Protein AF-A0A0Q6NGL7-F1 (afdb_monomer_lite)

Radius of gyration: 19.03 Å; chains: 1; bounding box: 44×56×43 Å

Foldseek 3Di:
DDDDPPPPPPPPDPDPPDDPDDDQKDKDAFAQEDQDQKDWDWDDPDPPDTDIDIHHHNVVVQVVVVVVVKDWDDKDWAQVDWADDVPCRRPTRRTGMITMIGD

Sequence (103 aa):
MAARTTSRRRTSAPAASRREERPRHILLNKVPLYGGEDYVTTQNIGAGCFAPMHVYNRRRFVKEVEALGYTLREQWQVPERSVDLPGFPDHCVPTYSGQYFTR

pLDDT: mean 86.74, std 18.27, range [36.12, 98.56]

Secondary structure (DSSP, 8-state):
-----------PPP------SPPSEEEEEEE-EESS--EEEEEEEETTEEEEEEEEEHHHHHHHHHHTT-EEEEEEEETT--B--TT-GGG-BSSEEEEEEE-

Structure (mmCIF, N/CA/C/O backbone):
data_AF-A0A0Q6NGL7-F1
#
_entry.id   AF-A0A0Q6NGL7-F1
#
loop_
_atom_site.group_PDB
_atom_site.id
_atom_site.type_symbol
_atom_site.label_atom_id
_atom_site.label_alt_id
_atom_site.label_comp_id
_atom_site.label_asym_id
_atom_site.label_entity_id
_atom_site.label_seq_id
_atom_site.pdbx_PDB_ins_code
_atom_site.Cartn_x
_atom_site.Cartn_y
_atom_site.Cartn_z
_atom_site.occupancy
_atom_site.B_iso_or_equiv
_atom_site.auth_seq_id
_atom_site.auth_comp_id
_atom_site.auth_asym_id
_atom_site.auth_atom_id
_atom_site.pdbx_PDB_model_num
ATOM 1 N N . MET A 1 1 ? 30.277 44.143 0.875 1.00 44.16 1 MET A N 1
ATOM 2 C CA . MET A 1 1 ? 29.155 43.522 0.140 1.00 44.16 1 MET A CA 1
ATOM 3 C C . MET A 1 1 ? 28.984 42.113 0.696 1.00 44.16 1 MET A C 1
ATOM 5 O O . MET A 1 1 ? 29.885 41.302 0.542 1.00 44.16 1 MET A O 1
ATOM 9 N N . ALA A 1 2 ? 27.943 41.883 1.497 1.00 36.12 2 ALA A N 1
ATOM 10 C CA . ALA A 1 2 ? 27.746 40.653 2.264 1.00 36.12 2 ALA A CA 1
ATOM 11 C C . ALA A 1 2 ? 26.721 39.747 1.571 1.00 36.12 2 ALA A C 1
ATOM 13 O O . ALA A 1 2 ? 25.659 40.224 1.187 1.00 36.12 2 ALA A O 1
ATOM 14 N N . ALA A 1 3 ? 26.998 38.447 1.502 1.00 41.38 3 ALA A N 1
ATOM 15 C CA . ALA A 1 3 ? 25.982 37.421 1.298 1.00 41.38 3 ALA A CA 1
ATOM 16 C C . ALA A 1 3 ? 26.119 36.414 2.446 1.00 41.38 3 ALA A C 1
ATOM 18 O O . ALA A 1 3 ? 27.012 35.571 2.467 1.00 41.38 3 ALA A O 1
ATOM 19 N N . ARG A 1 4 ? 25.276 36.581 3.470 1.00 38.38 4 ARG A N 1
ATOM 20 C CA . ARG A 1 4 ? 25.153 35.644 4.589 1.00 38.38 4 ARG A CA 1
ATOM 21 C C . ARG A 1 4 ? 24.353 34.440 4.102 1.00 38.38 4 ARG A C 1
ATOM 23 O O . ARG A 1 4 ? 23.146 34.544 3.913 1.00 38.38 4 ARG A O 1
ATOM 30 N N . THR A 1 5 ? 25.019 33.306 3.932 1.00 48.16 5 THR A N 1
ATOM 31 C CA . THR A 1 5 ? 24.369 32.008 3.733 1.00 48.16 5 THR A CA 1
ATOM 32 C C . THR A 1 5 ? 23.654 31.617 5.024 1.00 48.16 5 THR A C 1
ATOM 34 O O . THR A 1 5 ? 24.259 31.117 5.973 1.00 48.16 5 THR A O 1
ATOM 37 N N . THR A 1 6 ? 22.353 31.877 5.092 1.00 46.41 6 THR A N 1
ATOM 38 C CA . THR A 1 6 ? 21.473 31.398 6.158 1.00 46.41 6 THR A CA 1
ATOM 39 C C . THR A 1 6 ? 21.265 29.894 5.997 1.00 46.41 6 THR A C 1
ATOM 41 O O . THR A 1 6 ? 20.343 29.428 5.333 1.00 46.41 6 THR A O 1
ATOM 44 N N . SER A 1 7 ? 22.142 29.112 6.631 1.00 48.44 7 SER A N 1
ATOM 45 C CA . SER A 1 7 ? 21.910 27.693 6.902 1.00 48.44 7 SER A CA 1
ATOM 46 C C . SER A 1 7 ? 20.665 27.563 7.782 1.00 48.44 7 SER A C 1
ATOM 48 O O . SER A 1 7 ? 20.685 27.845 8.983 1.00 48.44 7 SER A O 1
ATOM 50 N N . ARG A 1 8 ? 19.540 27.186 7.170 1.00 51.75 8 ARG A N 1
ATOM 51 C CA . ARG A 1 8 ? 18.313 26.836 7.885 1.00 51.75 8 ARG A CA 1
ATOM 52 C C . ARG A 1 8 ? 18.578 25.503 8.590 1.00 51.75 8 ARG A C 1
ATOM 54 O O . ARG A 1 8 ? 18.427 24.441 7.991 1.00 51.75 8 ARG A O 1
ATOM 61 N N . ARG A 1 9 ? 18.996 25.545 9.862 1.00 41.72 9 ARG A N 1
ATOM 62 C CA . ARG A 1 9 ? 18.945 24.366 10.742 1.00 41.72 9 ARG A CA 1
ATOM 63 C C . ARG A 1 9 ? 17.518 23.820 10.670 1.00 41.72 9 ARG A C 1
ATOM 65 O O . ARG A 1 9 ? 16.585 24.504 11.084 1.00 41.72 9 ARG A O 1
ATOM 72 N N . ARG A 1 10 ? 17.339 22.605 10.141 1.00 47.12 10 ARG A N 1
ATOM 73 C CA . ARG A 1 10 ? 16.132 21.821 10.419 1.00 47.12 10 ARG A CA 1
ATOM 74 C C . ARG A 1 10 ? 16.104 21.640 11.929 1.00 47.12 10 ARG A C 1
ATOM 76 O O . ARG A 1 10 ? 16.929 20.915 12.476 1.00 47.12 10 ARG A O 1
ATOM 83 N N . THR A 1 11 ? 15.206 22.342 12.604 1.00 45.09 11 THR A N 1
ATOM 84 C CA . THR A 1 11 ? 14.821 21.985 13.961 1.00 45.09 11 THR A CA 1
ATOM 85 C C . THR A 1 11 ? 14.248 20.576 13.877 1.00 45.09 11 THR A C 1
ATOM 87 O O . THR A 1 11 ? 13.249 20.331 13.201 1.00 45.09 11 THR A O 1
ATOM 90 N N . SER A 1 12 ? 14.954 19.615 14.470 1.00 47.56 12 SER A N 1
ATOM 91 C CA . SER A 1 12 ? 14.438 18.270 14.681 1.00 47.56 12 SER A CA 1
ATOM 92 C C . SER A 1 12 ? 13.132 18.406 15.454 1.00 47.56 12 SER A C 1
ATOM 94 O O . SER A 1 12 ? 13.133 18.939 16.566 1.00 47.56 12 SER A O 1
ATOM 96 N N . ALA A 1 13 ? 12.021 17.981 14.852 1.00 54.56 13 ALA A N 1
ATOM 97 C CA . ALA A 1 13 ? 10.771 17.839 15.580 1.00 54.56 13 ALA A CA 1
ATOM 98 C C . ALA A 1 13 ? 11.031 16.950 16.811 1.00 54.56 13 ALA A C 1
ATOM 100 O O . ALA A 1 13 ? 11.789 15.979 16.688 1.00 54.56 13 ALA A O 1
ATOM 101 N N . PRO A 1 14 ? 10.471 17.276 17.989 1.00 50.81 14 PRO A N 1
ATOM 102 C CA . PRO A 1 14 ? 10.607 16.418 19.156 1.00 50.81 14 PRO A CA 1
ATOM 103 C C . PRO A 1 1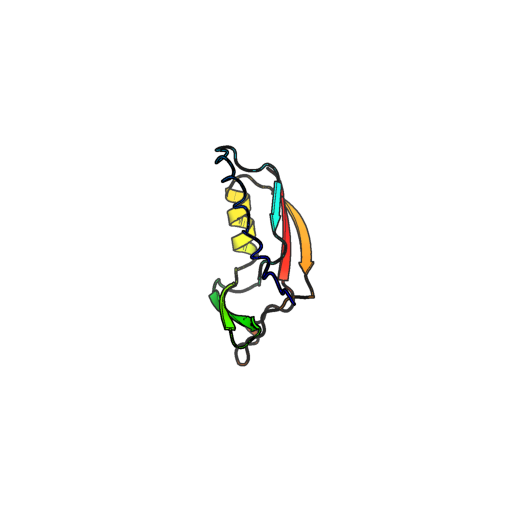4 ? 10.136 15.012 18.785 1.00 50.81 14 PRO A C 1
ATOM 105 O O . PRO A 1 14 ? 9.102 14.853 18.132 1.00 50.81 14 PRO A O 1
ATOM 108 N N . ALA A 1 15 ? 10.930 14.005 19.154 1.00 59.31 15 ALA A N 1
ATOM 109 C CA . ALA A 1 15 ? 10.568 12.608 18.981 1.00 59.31 15 ALA A CA 1
ATOM 110 C C . ALA A 1 15 ? 9.190 12.403 19.620 1.00 59.31 15 ALA A C 1
ATOM 112 O O . ALA A 1 15 ? 9.034 12.583 20.828 1.00 59.31 15 ALA A O 1
ATOM 113 N N . ALA A 1 16 ? 8.181 12.121 18.793 1.00 60.50 16 ALA A N 1
ATOM 114 C CA . ALA A 1 16 ? 6.831 11.878 19.268 1.00 60.50 16 ALA A CA 1
ATOM 115 C C . ALA A 1 16 ? 6.897 10.773 20.327 1.00 60.50 16 ALA 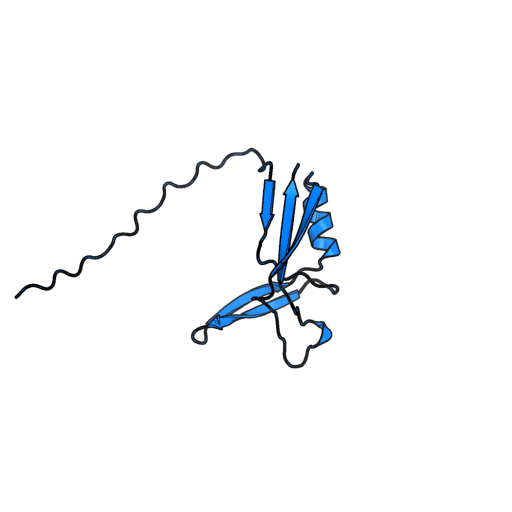A C 1
ATOM 117 O O . ALA A 1 16 ? 7.434 9.694 20.067 1.00 60.50 16 ALA A O 1
ATOM 118 N N . SER A 1 17 ? 6.407 11.058 21.534 1.00 59.25 17 SER A N 1
ATOM 119 C CA . SER A 1 17 ? 6.326 10.068 22.600 1.00 59.25 17 SER A CA 1
ATOM 120 C C . SER A 1 17 ? 5.573 8.847 22.073 1.00 59.25 17 SER A C 1
ATOM 122 O O . SER A 1 17 ? 4.484 8.959 21.505 1.00 59.25 17 SER A O 1
ATOM 124 N N . ARG A 1 18 ? 6.193 7.670 22.197 1.00 59.16 18 ARG A N 1
ATOM 125 C CA . ARG A 1 18 ? 5.630 6.403 21.727 1.00 59.16 18 ARG A CA 1
ATOM 126 C C . ARG A 1 18 ? 4.380 6.100 22.554 1.00 59.16 18 ARG A C 1
ATOM 128 O O . ARG A 1 18 ? 4.479 5.570 23.652 1.00 59.16 18 ARG A O 1
ATOM 135 N N . ARG A 1 19 ? 3.204 6.477 22.049 1.00 64.19 19 ARG A N 1
ATOM 136 C CA . ARG A 1 19 ? 1.922 6.036 22.609 1.00 64.19 19 ARG A CA 1
ATOM 137 C C . ARG A 1 19 ? 1.794 4.532 22.373 1.00 64.19 19 ARG A C 1
ATOM 139 O O . ARG A 1 19 ? 1.876 4.079 21.236 1.00 64.19 19 ARG A O 1
ATOM 146 N N . GLU A 1 20 ? 1.603 3.776 23.448 1.00 70.94 20 GLU A N 1
ATOM 147 C CA . GLU A 1 20 ? 1.367 2.323 23.412 1.00 70.94 20 GLU A CA 1
ATOM 148 C C . GLU A 1 20 ? -0.044 1.969 22.908 1.00 70.94 20 GLU A C 1
ATOM 150 O O . GLU A 1 20 ? -0.310 0.832 22.522 1.00 70.94 20 GLU A O 1
ATOM 155 N N . GLU A 1 21 ? -0.952 2.947 22.846 1.00 84.56 21 GLU A N 1
ATOM 156 C CA . GLU A 1 21 ? -2.285 2.760 22.281 1.00 84.56 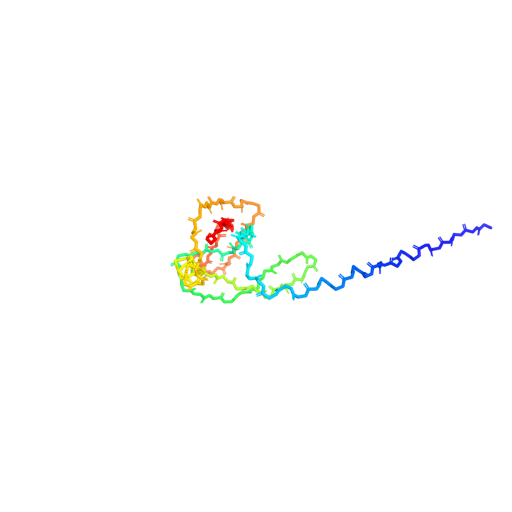21 GLU A CA 1
ATOM 157 C C . GLU A 1 21 ? -2.264 2.740 20.750 1.00 84.56 21 GLU A C 1
ATOM 159 O O . GLU A 1 21 ? -1.843 3.696 20.093 1.00 84.56 21 GLU A O 1
ATOM 164 N N . ARG A 1 22 ? -2.807 1.661 20.174 1.00 87.88 22 ARG A N 1
ATOM 165 C CA . ARG A 1 22 ? -3.055 1.560 18.731 1.00 87.88 22 ARG A CA 1
ATOM 166 C C . ARG A 1 22 ? -3.975 2.699 18.260 1.00 87.88 22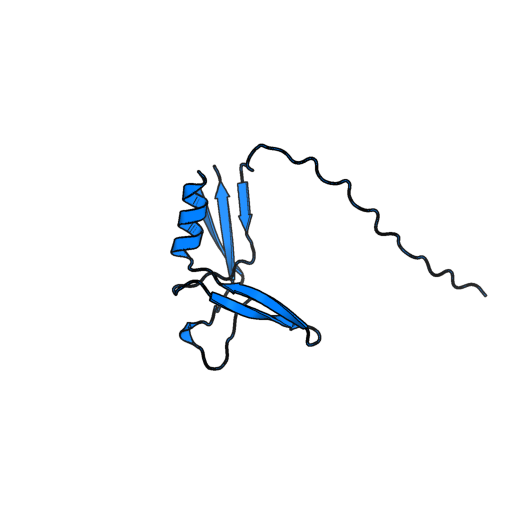 ARG A C 1
ATOM 168 O O . ARG A 1 22 ? -4.987 2.961 18.920 1.00 87.88 22 ARG A O 1
ATOM 175 N N . PRO A 1 23 ? -3.693 3.334 17.107 1.00 93.38 23 PRO A N 1
ATOM 176 C CA . PRO A 1 23 ? -4.492 4.451 16.613 1.00 93.38 23 PRO A CA 1
ATOM 177 C C . PRO A 1 23 ? -5.938 4.021 16.339 1.00 93.38 23 PRO A C 1
ATOM 179 O O . PRO A 1 23 ? -6.179 2.919 15.849 1.00 93.38 23 PRO A O 1
ATOM 182 N N . ARG A 1 24 ? -6.911 4.893 16.629 1.00 95.19 24 ARG A N 1
ATOM 183 C CA . ARG A 1 24 ? -8.343 4.633 16.355 1.00 95.19 24 ARG A CA 1
ATOM 184 C C . ARG A 1 24 ? -8.675 4.632 14.862 1.00 95.19 24 ARG A C 1
ATOM 186 O O . ARG A 1 24 ? -9.628 3.979 14.446 1.00 95.19 24 ARG A O 1
ATOM 193 N N . HIS A 1 25 ? -7.883 5.360 14.081 1.00 97.06 25 HIS A N 1
ATOM 194 C CA . HIS A 1 25 ? -8.056 5.562 12.649 1.00 97.06 25 HIS A CA 1
ATOM 195 C C . HIS A 1 25 ? -6.728 5.308 11.939 1.00 97.06 25 HIS A C 1
ATOM 197 O O . HIS A 1 25 ? -5.690 5.806 12.378 1.00 97.06 25 HIS A O 1
ATOM 203 N N . ILE A 1 26 ? -6.766 4.557 10.843 1.00 97.44 26 ILE A N 1
ATOM 204 C CA . ILE A 1 26 ? -5.632 4.361 9.940 1.00 97.44 26 ILE A CA 1
ATOM 205 C C . ILE A 1 26 ? -6.031 4.927 8.584 1.00 97.44 26 ILE A C 1
ATOM 207 O O . ILE A 1 26 ? -7.014 4.488 7.991 1.00 97.44 26 ILE A O 1
ATOM 211 N N . LEU A 1 27 ? -5.250 5.891 8.103 1.00 97.75 27 LEU A N 1
ATOM 212 C CA . LEU A 1 27 ? -5.393 6.470 6.775 1.00 97.75 27 LEU A CA 1
ATOM 213 C C . LEU A 1 27 ? -4.142 6.146 5.962 1.00 97.75 27 LEU A C 1
ATOM 215 O O . LEU A 1 27 ? -3.053 6.639 6.256 1.00 97.75 27 LEU A O 1
ATOM 219 N N . LEU A 1 28 ? -4.301 5.321 4.936 1.00 96.94 28 LEU A N 1
ATOM 220 C CA . LEU A 1 28 ? -3.247 4.991 3.985 1.00 96.94 28 LEU A CA 1
ATOM 221 C C . LEU A 1 28 ? -3.635 5.603 2.650 1.00 96.94 28 LEU A C 1
ATOM 223 O O . LEU A 1 28 ? -4.740 5.365 2.195 1.00 96.94 28 LEU A O 1
ATOM 227 N N . ASN A 1 29 ? -2.771 6.399 2.021 1.00 95.00 29 ASN A N 1
ATOM 228 C CA . ASN A 1 29 ? -3.159 7.089 0.785 1.00 95.00 29 ASN A CA 1
ATOM 229 C C . ASN A 1 29 ? -2.536 6.477 -0.474 1.00 95.00 29 ASN A C 1
ATOM 231 O O . ASN A 1 29 ? -3.199 6.345 -1.488 1.00 95.00 29 ASN A O 1
ATOM 235 N N . LYS A 1 30 ? -1.249 6.122 -0.439 1.00 94.44 30 LYS A N 1
ATOM 236 C CA . LYS A 1 30 ? -0.499 5.717 -1.638 1.00 94.44 30 LYS A CA 1
ATOM 237 C C . LYS A 1 30 ? 0.045 4.306 -1.475 1.00 94.44 30 LYS A C 1
ATOM 239 O O . LYS A 1 30 ? 1.259 4.130 -1.399 1.00 94.44 30 LYS A O 1
ATOM 244 N N . VAL A 1 31 ? -0.849 3.319 -1.418 1.00 96.50 31 VAL A N 1
ATOM 245 C CA . VAL A 1 31 ? -0.463 1.904 -1.324 1.00 96.50 31 VAL A CA 1
ATOM 246 C C . VAL A 1 31 ? -0.653 1.221 -2.682 1.00 96.50 31 VAL A C 1
ATOM 248 O O . VAL A 1 31 ? -1.763 1.256 -3.219 1.00 96.50 31 VAL A O 1
ATOM 251 N N . PRO A 1 32 ? 0.392 0.604 -3.258 1.00 96.81 32 PRO A N 1
ATOM 252 C CA . PRO A 1 32 ? 0.253 -0.193 -4.470 1.00 96.81 32 PRO A CA 1
ATOM 253 C C . PRO A 1 32 ? -0.399 -1.538 -4.119 1.00 96.81 32 PRO A C 1
ATOM 255 O O . PRO A 1 32 ? 0.242 -2.431 -3.564 1.00 96.81 32 PRO A O 1
ATOM 258 N N . LEU A 1 33 ? -1.696 -1.655 -4.410 1.00 96.81 33 LEU A N 1
ATOM 259 C CA . LEU A 1 33 ? -2.486 -2.863 -4.172 1.00 96.81 33 LEU A CA 1
ATOM 260 C C . LEU A 1 33 ? -2.972 -3.450 -5.489 1.00 96.81 33 LEU A C 1
ATOM 262 O O . LEU A 1 33 ? -3.601 -2.736 -6.274 1.00 96.81 33 LEU A O 1
ATOM 266 N N . TYR A 1 34 ? -2.788 -4.753 -5.679 1.00 95.25 34 TYR A N 1
ATOM 267 C CA . TYR A 1 34 ? -3.211 -5.443 -6.898 1.00 95.25 34 TYR A CA 1
ATOM 268 C C . TYR A 1 34 ? -3.798 -6.837 -6.625 1.00 95.25 34 TYR A C 1
ATOM 270 O O . TYR A 1 34 ? -3.932 -7.249 -5.472 1.00 95.25 34 TYR A O 1
ATOM 278 N N . GLY A 1 35 ? -4.254 -7.520 -7.678 1.00 95.00 35 GLY A N 1
ATOM 279 C CA . GLY A 1 35 ? -4.992 -8.783 -7.567 1.00 95.00 35 GLY A CA 1
ATOM 280 C C . GLY A 1 35 ? -4.137 -10.047 -7.419 1.00 95.00 35 GLY A C 1
ATOM 281 O O . GLY A 1 35 ? -4.675 -11.062 -6.981 1.00 95.00 35 GLY A O 1
ATOM 282 N N . GLY A 1 36 ? -2.849 -9.998 -7.777 1.00 95.00 36 GLY A N 1
ATOM 283 C CA . GLY A 1 36 ? -1.934 -11.148 -7.748 1.00 95.00 36 GLY A CA 1
ATOM 284 C C . GLY A 1 36 ? -1.157 -11.291 -6.435 1.00 95.00 36 GLY A C 1
ATOM 285 O O . GLY A 1 36 ? -1.499 -10.667 -5.435 1.00 95.00 36 GLY A O 1
ATOM 286 N N . GLU A 1 37 ? -0.113 -12.117 -6.432 1.00 96.25 37 GLU A N 1
ATOM 287 C CA . GLU A 1 37 ? 0.736 -12.404 -5.263 1.00 96.25 37 GLU A CA 1
ATOM 288 C C . GLU A 1 37 ? 1.642 -11.237 -4.849 1.00 96.25 37 GLU A C 1
ATOM 290 O O . GLU A 1 37 ? 2.089 -10.462 -5.684 1.00 96.25 37 GLU A O 1
ATOM 295 N N . ASP A 1 38 ? 1.970 -11.115 -3.568 1.00 96.62 38 ASP A N 1
ATOM 296 C CA . ASP A 1 38 ? 2.900 -10.078 -3.103 1.00 96.62 38 ASP A CA 1
ATOM 297 C C . ASP A 1 38 ? 4.240 -10.132 -3.864 1.00 96.62 38 ASP A C 1
ATOM 299 O O . ASP A 1 38 ? 4.804 -11.209 -4.070 1.00 96.62 38 ASP A O 1
ATOM 303 N N . TYR A 1 39 ? 4.777 -8.977 -4.264 1.00 96.94 39 TYR A N 1
ATOM 304 C CA . TYR A 1 39 ? 6.088 -8.919 -4.914 1.00 96.94 39 TYR A CA 1
ATOM 305 C C . TYR A 1 39 ? 6.840 -7.620 -4.624 1.00 96.94 39 TYR A C 1
ATOM 307 O O . TYR A 1 39 ? 6.267 -6.579 -4.298 1.00 96.94 39 TYR A O 1
ATOM 315 N N . VAL A 1 40 ? 8.162 -7.671 -4.776 1.00 96.50 40 VAL A N 1
ATOM 316 C CA . VAL A 1 40 ? 9.036 -6.504 -4.631 1.00 96.50 40 VAL A CA 1
ATOM 317 C C . VAL A 1 40 ? 9.539 -6.077 -6.002 1.00 96.50 40 VAL A C 1
ATOM 319 O O . VAL A 1 40 ? 10.001 -6.898 -6.788 1.00 96.50 40 VAL A O 1
ATOM 322 N N . THR A 1 41 ? 9.465 -4.779 -6.274 1.00 95.69 41 THR A N 1
ATOM 323 C CA . THR A 1 41 ? 10.018 -4.150 -7.477 1.00 95.69 41 THR A CA 1
ATOM 324 C C . THR A 1 41 ? 10.743 -2.856 -7.111 1.00 95.69 41 THR A C 1
ATOM 326 O O . THR A 1 41 ? 10.821 -2.476 -5.940 1.00 95.69 41 THR A O 1
ATOM 329 N N . THR A 1 42 ? 11.294 -2.163 -8.099 1.00 93.94 42 THR A N 1
ATOM 330 C CA . THR A 1 42 ? 11.836 -0.817 -7.939 1.00 93.94 42 THR A CA 1
ATOM 331 C C . THR A 1 42 ? 10.898 0.207 -8.567 1.00 93.94 42 THR A C 1
ATOM 333 O O . THR A 1 42 ? 10.367 0.015 -9.656 1.00 93.94 42 THR A O 1
ATOM 336 N N . GLN A 1 43 ? 10.691 1.328 -7.881 1.00 91.12 43 GLN A N 1
ATOM 337 C CA . GLN A 1 43 ? 9.993 2.482 -8.436 1.00 91.12 43 GLN A CA 1
ATOM 338 C C . GLN A 1 43 ? 11.006 3.572 -8.762 1.00 91.12 43 GLN A C 1
ATOM 340 O O . GLN A 1 43 ? 11.791 3.974 -7.901 1.00 91.12 43 GLN A O 1
ATOM 345 N N . ASN A 1 44 ? 10.940 4.091 -9.986 1.00 90.19 44 ASN A N 1
ATOM 346 C CA . ASN A 1 44 ? 11.617 5.328 -10.344 1.00 90.19 44 ASN A CA 1
ATOM 347 C C . ASN A 1 44 ? 11.000 6.485 -9.541 1.00 90.19 44 ASN A C 1
ATOM 349 O O . ASN A 1 44 ? 9.811 6.779 -9.672 1.00 90.19 44 ASN A O 1
ATOM 353 N N . ILE A 1 45 ? 11.806 7.130 -8.701 1.00 89.69 45 ILE A N 1
ATOM 354 C CA . ILE A 1 45 ? 11.395 8.262 -7.855 1.00 89.69 45 ILE A CA 1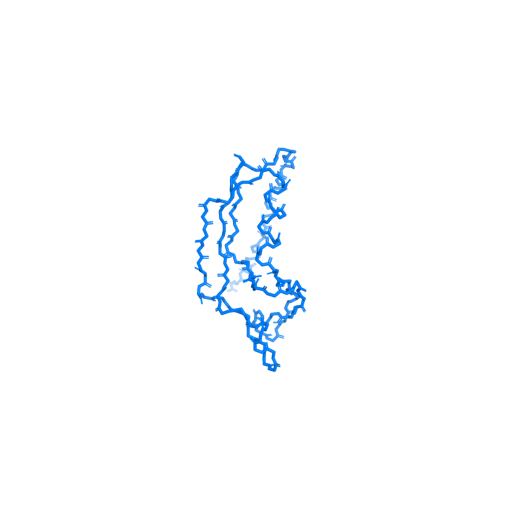
ATOM 355 C C . ILE A 1 45 ? 11.897 9.611 -8.397 1.00 89.69 45 ILE A C 1
ATOM 357 O O . ILE A 1 45 ? 11.832 10.624 -7.701 1.00 89.69 45 ILE A O 1
ATOM 361 N N . GLY A 1 46 ? 12.370 9.631 -9.644 1.00 88.94 46 GLY A N 1
ATOM 362 C CA . GLY A 1 46 ? 12.941 10.790 -10.321 1.00 88.94 46 GLY A CA 1
ATOM 363 C C . GLY A 1 46 ? 14.465 10.860 -10.213 1.00 88.94 46 GLY A C 1
ATOM 364 O O . GLY A 1 46 ? 15.088 10.153 -9.426 1.00 88.94 46 GLY A O 1
ATOM 365 N N . ALA A 1 47 ? 15.072 11.726 -11.031 1.00 91.12 47 ALA A N 1
ATOM 366 C CA . ALA A 1 47 ? 16.517 11.994 -11.049 1.00 91.12 47 ALA A CA 1
ATOM 367 C C . ALA A 1 47 ? 17.415 10.745 -11.209 1.00 91.12 47 ALA A C 1
ATOM 369 O O . ALA A 1 47 ? 18.531 10.711 -10.699 1.00 91.12 47 ALA A O 1
ATOM 370 N N . GLY A 1 48 ? 16.927 9.710 -11.904 1.00 90.69 48 GLY A N 1
ATOM 371 C CA . GLY A 1 48 ? 17.650 8.442 -12.068 1.00 90.69 48 GLY A CA 1
ATOM 372 C C . GLY A 1 48 ? 17.713 7.585 -10.797 1.00 90.69 48 GLY A C 1
ATOM 373 O O . GLY A 1 48 ? 18.407 6.572 -10.782 1.00 90.69 48 GLY A O 1
ATOM 374 N N . CYS A 1 49 ? 16.992 7.964 -9.740 1.00 93.81 49 CYS A N 1
ATOM 375 C CA . CYS A 1 49 ? 16.942 7.232 -8.485 1.00 93.81 49 CYS A CA 1
ATOM 376 C C . CYS A 1 49 ? 15.790 6.227 -8.481 1.00 93.81 49 CYS A C 1
ATOM 378 O O . CYS A 1 49 ? 14.667 6.523 -8.897 1.00 93.81 49 CYS A O 1
ATOM 380 N N . PHE A 1 50 ? 16.066 5.054 -7.920 1.00 93.62 50 PHE A N 1
ATOM 381 C CA . PHE A 1 50 ? 15.099 3.981 -7.754 1.00 93.62 50 PHE A CA 1
ATOM 382 C C . PHE A 1 50 ? 14.997 3.606 -6.281 1.00 93.62 50 PHE A C 1
ATOM 384 O O . PHE A 1 50 ? 16.012 3.415 -5.612 1.00 93.62 50 PHE A O 1
ATOM 391 N N . ALA A 1 51 ? 13.770 3.500 -5.779 1.00 93.56 51 ALA A N 1
ATOM 392 C CA . ALA A 1 51 ? 13.500 3.015 -4.434 1.00 93.56 51 ALA A CA 1
ATOM 393 C C . ALA A 1 51 ? 12.872 1.617 -4.501 1.00 93.56 51 ALA A C 1
ATOM 395 O O . ALA A 1 51 ? 12.002 1.394 -5.348 1.00 93.56 51 ALA A O 1
ATOM 396 N N . PRO A 1 52 ? 13.270 0.680 -3.622 1.00 95.69 52 PRO A N 1
ATOM 397 C CA . PRO A 1 52 ? 12.567 -0.585 -3.495 1.00 95.69 52 PRO A CA 1
ATOM 398 C C . PRO A 1 52 ? 11.131 -0.331 -3.030 1.00 95.69 52 PRO A C 1
ATOM 400 O O . PRO A 1 52 ? 10.866 0.534 -2.192 1.00 95.69 52 PRO A O 1
ATOM 403 N N . MET A 1 53 ? 10.205 -1.101 -3.580 1.00 95.38 53 MET A N 1
ATOM 404 C CA . MET A 1 53 ? 8.784 -0.995 -3.313 1.00 95.38 53 MET A CA 1
ATOM 405 C C . MET A 1 53 ? 8.171 -2.381 -3.208 1.00 95.38 53 MET A C 1
ATOM 407 O O . MET A 1 53 ? 8.386 -3.232 -4.064 1.00 95.38 53 MET A O 1
ATOM 411 N N . HIS A 1 54 ? 7.354 -2.569 -2.180 1.00 96.75 54 HIS A N 1
ATOM 412 C CA . HIS A 1 54 ? 6.503 -3.740 -2.054 1.00 96.75 54 HIS A CA 1
ATOM 413 C C . HIS A 1 54 ? 5.140 -3.433 -2.680 1.00 96.75 54 HIS A C 1
ATOM 415 O O . HIS A 1 54 ? 4.510 -2.441 -2.307 1.00 96.75 54 HIS A O 1
ATOM 421 N N . VAL A 1 55 ? 4.709 -4.268 -3.622 1.00 97.38 55 VAL A N 1
ATOM 422 C CA . VAL A 1 55 ? 3.350 -4.288 -4.163 1.00 97.38 55 VAL A CA 1
ATOM 423 C C . VAL A 1 55 ? 2.596 -5.422 -3.488 1.00 97.38 55 VAL A C 1
ATOM 425 O O . VAL A 1 55 ? 3.031 -6.571 -3.526 1.00 97.38 55 VAL A O 1
ATOM 428 N N . TYR A 1 56 ? 1.481 -5.085 -2.846 1.00 97.94 56 TYR A N 1
ATOM 429 C CA . TYR A 1 56 ? 0.747 -6.024 -2.003 1.00 97.94 56 TYR A CA 1
ATOM 430 C C . TYR A 1 56 ? -0.472 -6.590 -2.727 1.00 97.94 56 TYR A C 1
ATOM 432 O O . TYR A 1 56 ? -1.200 -5.873 -3.426 1.00 97.94 56 TYR A O 1
ATOM 440 N N . ASN A 1 57 ? -0.772 -7.856 -2.469 1.00 97.75 57 ASN A N 1
ATOM 441 C CA . ASN A 1 57 ? -2.068 -8.444 -2.739 1.00 97.75 57 ASN A CA 1
ATOM 442 C C . ASN A 1 57 ? -3.134 -7.687 -1.939 1.00 97.75 57 ASN A C 1
ATOM 444 O O . ASN A 1 57 ? -3.125 -7.659 -0.705 1.00 97.75 57 ASN A O 1
ATOM 448 N N . ARG A 1 58 ? -4.108 -7.109 -2.641 1.00 96.94 58 ARG A N 1
ATOM 449 C CA . ARG A 1 58 ? -5.157 -6.281 -2.036 1.00 96.94 58 ARG A CA 1
ATOM 450 C C . ARG A 1 58 ? -5.942 -7.024 -0.958 1.00 96.94 58 ARG A C 1
ATOM 452 O O . ARG A 1 58 ? -6.170 -6.492 0.125 1.00 96.94 58 ARG A O 1
ATOM 459 N N . ARG A 1 59 ? -6.379 -8.248 -1.259 1.00 97.69 59 ARG A N 1
ATOM 460 C CA . ARG A 1 59 ? -7.250 -9.028 -0.371 1.00 97.69 59 ARG A CA 1
ATOM 461 C C . ARG A 1 59 ? -6.510 -9.444 0.895 1.00 97.69 59 ARG A C 1
ATOM 463 O O . ARG A 1 59 ? -7.089 -9.399 1.975 1.00 97.69 59 ARG A O 1
ATOM 470 N N . ARG A 1 60 ? -5.252 -9.860 0.759 1.00 98.06 60 ARG A N 1
ATOM 471 C CA . ARG A 1 60 ? -4.394 -10.226 1.886 1.00 98.06 60 ARG A CA 1
ATOM 472 C C . ARG A 1 60 ? -4.108 -9.012 2.764 1.00 98.06 60 ARG A C 1
ATOM 474 O O . ARG A 1 60 ? -4.344 -9.088 3.963 1.00 98.06 60 ARG A O 1
ATOM 481 N N . PHE A 1 61 ? -3.710 -7.894 2.156 1.00 97.75 61 PHE A N 1
ATOM 482 C CA . PHE A 1 61 ? -3.420 -6.647 2.861 1.00 97.75 61 PHE A CA 1
ATOM 483 C C . PHE A 1 61 ? -4.587 -6.210 3.757 1.00 97.75 61 PHE A C 1
ATOM 485 O O . PHE A 1 61 ? -4.407 -5.979 4.950 1.00 97.75 61 PHE A O 1
ATOM 492 N N . VAL A 1 62 ? -5.803 -6.145 3.201 1.00 97.94 62 VAL A N 1
ATOM 493 C CA . VAL A 1 62 ? -7.004 -5.757 3.961 1.00 97.94 62 VAL A CA 1
ATOM 494 C C . VAL A 1 62 ? -7.261 -6.725 5.115 1.00 97.94 62 VAL A C 1
ATOM 496 O O . VAL A 1 62 ? -7.420 -6.279 6.248 1.00 97.94 62 VAL A O 1
ATOM 499 N N . LYS A 1 63 ? -7.225 -8.039 4.856 1.00 98.25 63 LYS A N 1
ATOM 500 C CA . LYS A 1 63 ? -7.446 -9.067 5.885 1.00 98.25 63 LYS A CA 1
ATOM 501 C C . LYS A 1 63 ? -6.448 -8.981 7.037 1.00 98.25 63 LYS A C 1
ATOM 503 O O . LYS A 1 63 ? -6.819 -9.200 8.185 1.00 98.25 63 LYS A O 1
ATOM 508 N N . GLU A 1 64 ? -5.187 -8.679 6.746 1.00 97.69 64 GLU A N 1
ATOM 509 C CA . GLU A 1 64 ? -4.154 -8.528 7.771 1.00 97.69 64 GLU A CA 1
ATOM 510 C C . GLU A 1 64 ? -4.408 -7.297 8.651 1.00 97.69 64 GLU A C 1
ATOM 512 O O . GLU A 1 64 ? -4.248 -7.375 9.868 1.00 97.69 64 GLU A O 1
ATOM 517 N N . VAL A 1 65 ? -4.878 -6.184 8.075 1.00 97.38 65 VAL A N 1
ATOM 518 C CA . VAL A 1 65 ? -5.289 -5.005 8.856 1.00 97.38 65 VAL A CA 1
ATOM 519 C C . VAL A 1 65 ? -6.539 -5.306 9.688 1.00 97.38 65 VAL A C 1
ATOM 521 O O . VAL A 1 65 ? -6.604 -4.931 10.860 1.00 97.38 65 VAL A O 1
ATOM 524 N N . GLU A 1 66 ? -7.506 -6.035 9.130 1.00 98.06 66 GLU A N 1
ATOM 525 C CA . GLU A 1 66 ? -8.709 -6.464 9.851 1.00 98.06 66 GLU A CA 1
ATOM 526 C C . GLU A 1 66 ? -8.381 -7.388 11.032 1.00 98.06 66 GLU A C 1
ATOM 528 O O . GLU A 1 66 ? -8.913 -7.207 12.128 1.00 98.06 66 GLU A O 1
ATOM 533 N N . ALA A 1 67 ? -7.417 -8.299 10.868 1.00 97.88 67 ALA A N 1
ATOM 534 C CA . ALA A 1 67 ? -6.926 -9.171 11.937 1.00 97.88 67 ALA A CA 1
ATOM 535 C C . ALA A 1 67 ? -6.286 -8.403 13.112 1.00 97.88 67 ALA A C 1
ATOM 537 O O . ALA A 1 67 ? -6.201 -8.926 14.225 1.00 97.88 67 ALA A O 1
ATOM 538 N N . LEU A 1 68 ? -5.878 -7.143 12.911 1.00 96.12 68 LEU A N 1
ATOM 539 C CA . LEU A 1 68 ? -5.409 -6.259 13.985 1.00 96.12 68 LEU A CA 1
ATOM 540 C C . LEU A 1 68 ? -6.557 -5.602 14.780 1.00 96.12 68 LEU A C 1
ATOM 542 O O . LEU A 1 68 ? -6.282 -4.838 15.716 1.00 96.12 68 LEU A O 1
ATOM 546 N N . GLY A 1 69 ? -7.813 -5.910 14.442 1.00 97.38 69 GLY A N 1
ATOM 547 C CA . GLY A 1 69 ? -9.023 -5.380 15.072 1.00 97.38 69 GLY A CA 1
ATOM 548 C C . GLY A 1 69 ? -9.508 -4.073 14.450 1.00 97.38 69 GLY A C 1
ATOM 549 O O . GLY A 1 69 ? -10.066 -3.241 15.157 1.00 97.38 69 GLY A O 1
ATOM 550 N N . TYR A 1 70 ? -9.237 -3.864 13.163 1.00 98.12 70 TYR A N 1
ATOM 551 C CA . TYR A 1 70 ? -9.740 -2.726 12.399 1.00 98.12 70 TYR A CA 1
ATOM 552 C C . TYR A 1 70 ? -10.839 -3.171 11.430 1.00 98.12 70 TYR A C 1
ATOM 554 O O . TYR A 1 70 ? -10.911 -4.322 11.028 1.00 98.12 70 TYR A O 1
ATOM 562 N N . THR A 1 71 ? -11.685 -2.238 11.020 1.00 98.44 71 THR A N 1
ATOM 563 C CA . THR A 1 71 ? -12.705 -2.406 9.986 1.00 98.44 71 THR A CA 1
ATOM 564 C C . THR A 1 71 ? -12.406 -1.436 8.856 1.00 98.44 71 THR A C 1
ATOM 566 O O . THR A 1 71 ? -12.226 -0.238 9.104 1.00 98.44 71 THR A O 1
ATOM 569 N N . LEU A 1 72 ? -12.365 -1.935 7.622 1.00 98.38 72 LEU A N 1
ATOM 570 C CA . LEU A 1 72 ? -12.262 -1.095 6.434 1.00 98.38 72 LEU A CA 1
ATOM 571 C C . LEU A 1 72 ? -13.557 -0.297 6.253 1.00 98.38 72 LEU A C 1
ATOM 573 O O . LEU A 1 72 ? -14.648 -0.861 6.206 1.00 98.38 72 LEU A O 1
ATOM 577 N N . ARG A 1 73 ? -13.441 1.027 6.183 1.00 98.44 73 ARG A N 1
ATOM 578 C CA . ARG A 1 73 ? -14.581 1.942 6.053 1.00 98.44 73 ARG A CA 1
ATOM 579 C C . ARG A 1 73 ? -14.701 2.537 4.666 1.00 98.44 73 ARG A C 1
ATOM 581 O O . ARG A 1 73 ? -15.818 2.720 4.210 1.00 98.44 73 ARG A O 1
ATOM 588 N N . GLU A 1 74 ? -13.576 2.844 4.028 1.00 98.12 74 GLU A N 1
ATOM 589 C CA . GLU A 1 74 ? -13.575 3.470 2.708 1.00 98.12 74 GLU A CA 1
ATOM 590 C C . GLU A 1 74 ? -12.319 3.113 1.912 1.00 98.12 74 GLU A C 1
ATOM 592 O O . GLU A 1 74 ? -11.254 2.866 2.491 1.00 98.12 74 GLU A O 1
ATOM 597 N N . GLN A 1 75 ? -12.447 3.119 0.585 1.00 97.56 75 GLN A N 1
ATOM 598 C CA . GLN A 1 75 ? -11.353 2.963 -0.367 1.00 97.56 75 GLN A CA 1
ATOM 599 C C . GLN A 1 75 ? -11.507 3.935 -1.534 1.00 97.56 75 GLN A C 1
ATOM 601 O O . GLN A 1 75 ? -12.596 4.134 -2.060 1.00 97.56 75 GLN A O 1
ATOM 606 N N . TRP A 1 76 ? -10.396 4.487 -2.009 1.00 97.62 76 TRP A N 1
ATOM 607 C CA . TRP A 1 76 ? -10.387 5.346 -3.192 1.00 97.62 76 TRP A CA 1
ATOM 608 C C . TRP A 1 76 ? -9.171 5.064 -4.067 1.00 97.62 76 TRP A C 1
ATOM 610 O O . TRP A 1 76 ? -8.179 4.477 -3.630 1.00 97.62 76 TRP A O 1
ATOM 620 N N . GLN A 1 77 ? -9.253 5.479 -5.329 1.00 97.50 77 GLN A N 1
ATOM 621 C CA . GLN A 1 77 ? -8.130 5.413 -6.258 1.00 97.50 77 GLN A CA 1
ATOM 622 C C . GLN A 1 77 ? -7.288 6.685 -6.166 1.00 97.50 77 GLN A C 1
ATOM 624 O O . GLN A 1 77 ? -7.814 7.779 -5.966 1.00 97.50 77 GLN A O 1
ATOM 629 N N . VAL A 1 78 ? -5.982 6.530 -6.351 1.00 97.25 78 VAL A N 1
ATOM 630 C CA . VAL A 1 78 ? -5.011 7.621 -6.460 1.00 97.25 78 VAL A CA 1
ATOM 631 C C . VAL A 1 78 ? -4.416 7.566 -7.867 1.00 97.25 78 VAL A C 1
ATOM 633 O O . VAL A 1 78 ? -3.433 6.850 -8.088 1.00 97.25 78 VAL A O 1
ATOM 636 N N . PRO A 1 79 ? -5.045 8.248 -8.844 1.00 94.88 79 PRO A N 1
ATOM 637 C CA . PRO A 1 79 ? -4.696 8.124 -10.257 1.00 94.88 79 PRO A CA 1
ATOM 638 C C . PRO A 1 79 ? -3.349 8.763 -10.609 1.00 94.88 79 PRO A C 1
ATOM 640 O O . PRO A 1 79 ? -2.784 8.458 -11.652 1.00 94.88 79 PRO A O 1
ATOM 643 N N . GLU A 1 80 ? -2.781 9.607 -9.743 1.00 93.62 80 GLU A N 1
ATOM 644 C CA . GLU A 1 80 ? -1.474 10.237 -9.965 1.00 93.62 80 GLU A CA 1
ATOM 645 C C . GLU A 1 80 ? -0.293 9.278 -9.733 1.00 93.62 80 GLU A C 1
ATOM 647 O O . GLU A 1 80 ? 0.870 9.692 -9.793 1.00 93.62 80 GLU A O 1
ATOM 652 N N . ARG A 1 81 ? -0.561 8.015 -9.378 1.00 92.88 81 ARG A N 1
ATOM 653 C CA . ARG A 1 81 ? 0.456 6.999 -9.100 1.00 92.88 81 ARG A CA 1
ATOM 654 C C . ARG A 1 81 ? 0.086 5.664 -9.727 1.00 92.88 81 ARG A C 1
ATOM 656 O O . ARG A 1 81 ? -1.004 5.157 -9.488 1.00 92.88 81 ARG A O 1
ATOM 663 N N . SER A 1 82 ? 1.048 5.070 -10.421 1.00 94.38 82 SER A N 1
ATOM 664 C CA . SER A 1 82 ? 0.959 3.744 -11.026 1.00 94.38 82 SER A CA 1
ATOM 665 C C . SER A 1 82 ? 2.283 2.986 -10.879 1.00 94.38 82 SER A C 1
ATOM 667 O O . SER A 1 82 ? 3.327 3.569 -10.562 1.00 94.38 82 SER A O 1
ATOM 669 N N . VAL A 1 83 ? 2.218 1.668 -11.043 1.00 94.69 83 VAL A N 1
ATOM 670 C CA . VAL A 1 83 ? 3.376 0.794 -11.238 1.00 94.69 83 VAL A CA 1
ATOM 671 C C . VAL A 1 83 ? 3.283 0.276 -12.665 1.00 94.69 83 VAL A C 1
ATOM 673 O O . VAL A 1 83 ? 2.352 -0.458 -12.984 1.00 94.69 83 VAL A O 1
ATOM 676 N N . ASP A 1 84 ? 4.231 0.672 -13.506 1.00 92.50 84 ASP A N 1
ATOM 677 C CA . ASP A 1 84 ? 4.372 0.152 -14.863 1.00 92.50 84 ASP A CA 1
ATOM 678 C C . ASP A 1 84 ? 5.648 -0.688 -14.949 1.00 92.50 84 ASP A C 1
ATOM 680 O O . ASP A 1 84 ? 6.732 -0.219 -14.590 1.00 92.50 84 ASP A O 1
ATOM 684 N N . LEU A 1 85 ? 5.502 -1.944 -15.367 1.00 92.12 85 LEU A N 1
ATOM 685 C CA . LEU A 1 85 ? 6.578 -2.926 -15.456 1.00 92.12 85 LEU A CA 1
ATOM 686 C C . LEU A 1 85 ? 6.639 -3.467 -16.887 1.00 92.12 85 LEU A C 1
ATOM 688 O O . LEU A 1 85 ? 5.953 -4.440 -17.216 1.00 92.12 85 LEU A O 1
ATOM 692 N N . PRO A 1 86 ? 7.473 -2.862 -17.750 1.00 89.69 86 PRO A N 1
ATOM 693 C CA . PRO A 1 86 ? 7.678 -3.352 -19.104 1.00 89.69 86 PRO A CA 1
ATOM 694 C C . PRO A 1 86 ? 8.078 -4.833 -19.103 1.00 89.69 86 PRO A C 1
ATOM 696 O O . PRO A 1 86 ? 9.007 -5.236 -18.406 1.00 89.69 86 PRO A O 1
ATOM 699 N N . GLY A 1 87 ? 7.360 -5.647 -19.881 1.00 93.56 87 GLY A N 1
ATOM 700 C CA . GLY A 1 87 ? 7.552 -7.101 -19.938 1.00 93.56 87 GLY A CA 1
ATOM 701 C C . GLY A 1 87 ? 6.749 -7.908 -18.910 1.00 93.56 87 GLY A C 1
ATOM 702 O O . GLY A 1 87 ? 6.714 -9.130 -19.020 1.00 93.56 87 GLY A O 1
ATOM 703 N N . PHE A 1 88 ? 6.057 -7.255 -17.969 1.00 93.06 88 PHE A N 1
ATOM 704 C CA . PHE A 1 88 ? 5.243 -7.905 -16.934 1.00 93.06 88 PHE A CA 1
ATOM 705 C C . PHE A 1 88 ? 3.857 -7.242 -16.798 1.00 93.06 88 PHE A C 1
ATOM 707 O O . PHE A 1 88 ? 3.526 -6.732 -15.725 1.00 93.06 88 PHE A O 1
ATOM 714 N N . PRO A 1 89 ? 3.020 -7.250 -17.855 1.00 92.00 89 PRO A N 1
ATOM 715 C CA . PRO A 1 89 ? 1.739 -6.533 -17.864 1.00 92.00 89 PRO A CA 1
ATOM 716 C C . PRO A 1 89 ? 0.793 -6.961 -16.730 1.00 92.00 89 PRO A C 1
ATOM 718 O O . PRO A 1 89 ? 0.112 -6.117 -16.153 1.00 92.00 89 PRO A O 1
ATOM 721 N N . ASP A 1 90 ? 0.812 -8.240 -16.342 1.00 94.00 90 ASP A N 1
ATOM 722 C CA . ASP A 1 90 ? -0.029 -8.776 -15.260 1.00 94.00 90 ASP A CA 1
ATOM 723 C C . ASP A 1 90 ? 0.373 -8.280 -13.859 1.00 94.00 90 ASP A C 1
ATOM 725 O O . ASP A 1 90 ? -0.370 -8.451 -12.892 1.00 94.00 90 ASP A O 1
ATOM 729 N N . HIS A 1 91 ? 1.550 -7.660 -13.740 1.00 94.19 91 HIS A N 1
ATOM 730 C CA . HIS A 1 91 ? 2.061 -7.101 -12.490 1.00 94.19 91 HIS A CA 1
ATOM 731 C C . HIS A 1 91 ? 1.901 -5.577 -12.443 1.00 94.19 91 HIS A C 1
ATOM 733 O O . HIS A 1 91 ? 2.157 -4.975 -11.402 1.00 94.19 91 HIS A O 1
ATOM 739 N N . CYS A 1 92 ? 1.451 -4.932 -13.523 1.00 93.94 92 CYS A N 1
ATOM 740 C CA . CYS A 1 92 ? 1.224 -3.493 -13.522 1.00 93.94 92 CYS A CA 1
ATOM 741 C C . CYS A 1 92 ? 0.069 -3.111 -12.581 1.00 93.94 92 CYS A C 1
ATOM 743 O O . CYS A 1 92 ? -0.962 -3.780 -12.493 1.00 93.94 92 CYS A O 1
ATOM 745 N N . VAL A 1 93 ? 0.230 -1.984 -11.888 1.00 96.00 93 VAL A N 1
ATOM 746 C CA . VAL A 1 93 ? -0.784 -1.404 -11.003 1.00 96.00 93 VAL A CA 1
ATOM 747 C C . VAL A 1 93 ? -1.212 -0.069 -11.603 1.00 96.00 93 VAL A C 1
ATOM 749 O O . VAL A 1 93 ? -0.459 0.901 -11.497 1.00 96.00 93 VAL A O 1
ATOM 752 N N . PRO A 1 94 ? -2.394 0.021 -12.237 1.00 94.19 94 PRO A N 1
ATOM 753 C CA . PRO A 1 94 ? -2.781 1.213 -12.990 1.00 94.19 94 PRO A CA 1
ATOM 754 C C . PRO A 1 94 ? -2.982 2.431 -12.087 1.00 94.19 94 PRO A C 1
ATOM 756 O O . PRO A 1 94 ? -2.680 3.550 -12.486 1.00 94.19 94 PRO A O 1
ATOM 759 N N . THR A 1 95 ? -3.462 2.210 -10.864 1.00 96.44 95 THR A N 1
ATOM 760 C CA . THR A 1 95 ? -3.694 3.255 -9.870 1.00 96.44 95 THR A CA 1
ATOM 761 C C . THR A 1 95 ? -3.373 2.737 -8.479 1.00 96.44 95 THR A C 1
ATOM 763 O O . THR A 1 95 ? -3.704 1.604 -8.120 1.00 96.44 95 THR A O 1
ATOM 766 N N . TYR A 1 96 ? -2.741 3.575 -7.665 1.00 96.88 96 TYR A N 1
ATOM 767 C CA . TYR A 1 96 ? -2.549 3.260 -6.252 1.00 96.88 96 TYR A CA 1
ATOM 768 C C . TYR A 1 96 ? -3.888 3.359 -5.529 1.00 96.88 96 TYR A C 1
ATOM 770 O O . TYR A 1 96 ? -4.831 3.987 -6.011 1.00 96.88 96 TYR A O 1
ATOM 778 N N . SER A 1 97 ? -3.972 2.751 -4.353 1.00 97.50 97 SER A N 1
ATOM 779 C CA . SER A 1 97 ? -5.182 2.774 -3.541 1.00 97.50 97 SER A CA 1
ATOM 780 C C . SER A 1 97 ? -4.948 3.514 -2.233 1.00 97.50 97 SER A C 1
ATOM 782 O O . SER A 1 97 ? -3.941 3.306 -1.543 1.00 97.50 97 SER A O 1
ATOM 784 N N . GLY A 1 98 ? -5.920 4.352 -1.892 1.00 97.94 98 GLY A N 1
ATOM 785 C CA . GLY A 1 98 ? -6.107 4.868 -0.554 1.00 97.94 98 GLY A CA 1
ATOM 786 C C . GLY A 1 98 ? -7.158 4.055 0.198 1.00 97.94 98 GLY A C 1
ATOM 787 O O . GLY A 1 98 ? -8.070 3.487 -0.403 1.00 97.94 98 GLY A O 1
ATOM 788 N N . GLN A 1 99 ? -6.984 3.940 1.508 1.00 98.06 99 GLN A N 1
ATOM 789 C CA . GLN A 1 99 ? -7.801 3.127 2.395 1.00 98.06 99 GLN A CA 1
ATOM 790 C C . GLN A 1 99 ? -7.958 3.826 3.744 1.00 98.06 99 GLN A C 1
ATOM 792 O O . GLN A 1 99 ? -6.995 4.365 4.305 1.00 98.06 99 GLN A O 1
ATOM 797 N N . TYR A 1 100 ? -9.168 3.761 4.284 1.00 98.44 100 TYR A N 1
ATOM 798 C CA . TYR A 1 100 ? -9.492 4.237 5.618 1.00 98.44 100 TYR A CA 1
ATOM 799 C C . TYR A 1 100 ? -10.014 3.086 6.473 1.00 98.44 100 TY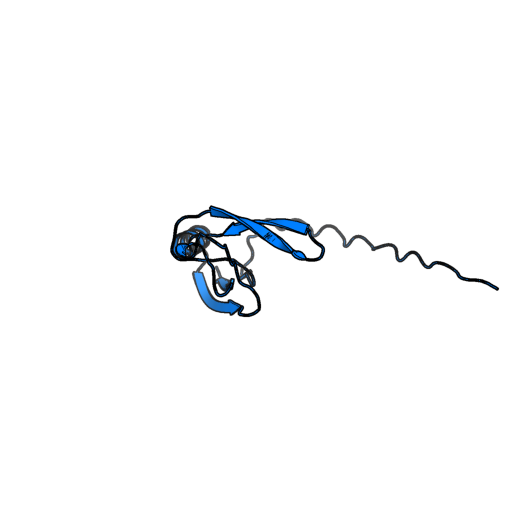R A C 1
ATOM 801 O O . TYR A 1 100 ? -11.030 2.472 6.152 1.00 98.44 100 TYR A O 1
ATOM 809 N N . PHE A 1 101 ? -9.337 2.832 7.591 1.00 98.56 101 PHE A N 1
ATOM 810 C CA . PHE A 1 101 ? -9.741 1.845 8.583 1.00 98.56 101 PHE A CA 1
ATOM 811 C C . PHE A 1 101 ? -10.006 2.491 9.943 1.00 98.56 101 PHE A C 1
ATOM 813 O O . PHE A 1 101 ? -9.376 3.486 10.313 1.00 98.56 101 PHE A O 1
ATOM 820 N N . THR A 1 102 ? -10.886 1.881 10.734 1.00 98.06 102 THR A N 1
ATOM 821 C CA . THR A 1 102 ? -11.157 2.286 12.122 1.00 98.06 102 THR A CA 1
ATOM 822 C C . THR A 1 102 ? -11.340 1.072 13.030 1.00 98.06 102 THR A C 1
ATOM 824 O O . THR A 1 102 ? -11.742 0.026 12.534 1.00 98.06 102 THR A O 1
ATOM 827 N N . ARG A 1 103 ? -11.008 1.185 14.319 1.00 94.06 103 ARG A N 1
ATOM 828 C CA . ARG A 1 103 ? -11.219 0.115 15.314 1.00 94.06 103 ARG A CA 1
ATOM 829 C C . ARG A 1 103 ? -12.626 0.147 15.888 1.00 94.06 103 ARG A C 1
ATOM 831 O O . ARG A 1 103 ? -13.142 1.272 16.063 1.00 94.06 103 ARG A O 1
#